Protein AF-X1EY17-F1 (afdb_monomer_lite)

InterPro domains:
  IPR037066 TonB-dependent receptor, plug domain superfamily [G3DSA:2.170.130.10] (26-79)

Secondary structure (DSSP, 8-state):
--HHHHHHHHHHHHHHHHTT--------------PPPEE-TTTSS-EEGGG-SS------HHHHHHHT-SSHHHHTTT-

pLDDT: mean 81.42, std 16.68, range [44.84, 97.44]

Sequence (79 aa):
MSLFSRLLMVTLGLVLIFSGWTEAEENKEESILELEKIVITATRTPHLLKDVPISITVITEKEIEQTGASTVAQALENV

Organism: NCBI:txid412755

Radius of gyration: 28.38 Å; chains: 1; bounding box: 26×80×47 Å

Foldseek 3Di:
DDPVVVVVVVVVVVVVVVVVPPPPPPPPPVVVVPPFDWDCVQPVDTDGPVPDPDDDDDQDPVNCVVQVDPDPVSSPPVD

Structure (mmCIF, N/CA/C/O backbone):
data_AF-X1EY17-F1
#
_entry.id   AF-X1EY17-F1
#
loop_
_atom_site.group_PDB
_atom_site.id
_atom_site.type_symbol
_atom_site.label_atom_id
_atom_site.label_alt_id
_atom_site.label_comp_id
_atom_site.label_asym_id
_atom_site.label_entity_id
_atom_site.label_seq_id
_atom_site.pdbx_PDB_ins_code
_atom_site.Cartn_x
_atom_site.Cartn_y
_atom_site.Cartn_z
_atom_site.occupancy
_atom_site.B_iso_or_equiv
_atom_site.auth_seq_id
_atom_site.auth_comp_id
_atom_site.auth_asym_id
_atom_site.auth_atom_id
_atom_site.pdbx_PDB_model_num
ATOM 1 N N . MET A 1 1 ? 7.003 69.289 26.006 1.00 58.75 1 MET A N 1
ATOM 2 C CA . MET A 1 1 ? 6.783 67.827 25.973 1.00 58.75 1 MET A CA 1
ATOM 3 C C . MET A 1 1 ? 7.593 67.218 27.108 1.00 58.75 1 MET A C 1
ATOM 5 O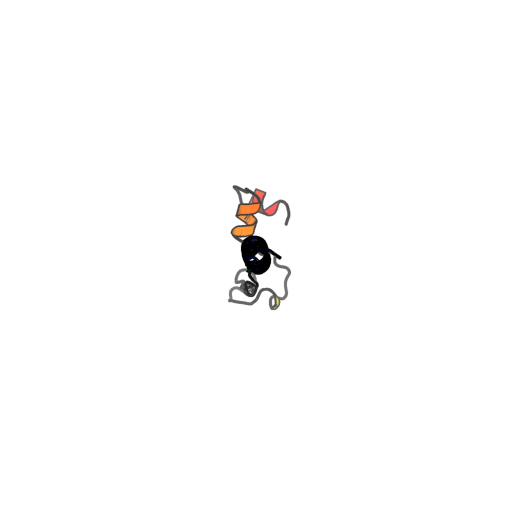 O . MET A 1 1 ? 8.815 67.295 27.046 1.00 58.75 1 MET A O 1
ATOM 9 N N . SER A 1 2 ? 6.955 66.757 28.187 1.00 68.81 2 SER A N 1
ATOM 10 C CA . SER A 1 2 ? 7.670 66.252 29.370 1.00 68.81 2 SER A CA 1
ATOM 11 C C . SER A 1 2 ? 8.555 65.055 28.995 1.00 68.81 2 SER A C 1
ATOM 13 O O . SER A 1 2 ? 8.173 64.237 28.157 1.00 68.81 2 SER A O 1
ATOM 15 N N . LEU A 1 3 ? 9.748 64.952 29.596 1.00 72.19 3 LEU A N 1
ATOM 16 C CA . LEU A 1 3 ? 10.685 63.836 29.369 1.00 72.19 3 LEU A CA 1
ATOM 17 C C . LEU A 1 3 ? 10.014 62.466 29.561 1.00 72.19 3 LEU A C 1
ATOM 19 O O . LEU A 1 3 ? 10.313 61.524 28.834 1.00 72.19 3 LEU A O 1
ATOM 23 N N . PHE A 1 4 ? 9.042 62.398 30.471 1.00 76.31 4 PHE A N 1
ATOM 24 C CA . PHE A 1 4 ? 8.232 61.214 30.734 1.00 76.31 4 PHE A CA 1
ATOM 25 C C . PHE A 1 4 ? 7.413 60.755 29.515 1.00 76.31 4 PHE A C 1
ATOM 27 O O . PHE A 1 4 ? 7.385 59.571 29.193 1.00 76.31 4 PHE A O 1
ATOM 34 N N . SER A 1 5 ? 6.811 61.693 28.775 1.00 70.38 5 SER A N 1
ATOM 35 C CA . SER A 1 5 ? 6.045 61.387 27.559 1.00 70.38 5 SER A CA 1
ATOM 36 C C . SER A 1 5 ? 6.941 60.885 26.423 1.00 70.38 5 SER A C 1
ATOM 38 O O . SER A 1 5 ? 6.523 60.029 25.649 1.00 70.38 5 SER A O 1
ATOM 40 N N . ARG A 1 6 ? 8.193 61.359 26.356 1.00 77.38 6 ARG A N 1
ATOM 41 C CA . ARG A 1 6 ? 9.182 60.870 25.382 1.00 77.38 6 ARG A CA 1
ATOM 42 C C . ARG A 1 6 ? 9.635 59.447 25.705 1.00 77.38 6 ARG A C 1
ATOM 44 O O . ARG A 1 6 ? 9.727 58.632 24.796 1.00 77.38 6 ARG A O 1
ATOM 51 N N . LEU A 1 7 ? 9.859 59.139 26.985 1.00 82.12 7 LEU A N 1
ATOM 52 C CA . LEU A 1 7 ? 10.245 57.798 27.431 1.00 82.12 7 LEU A CA 1
ATOM 53 C C . LEU A 1 7 ? 9.145 56.766 27.131 1.00 82.12 7 LEU A C 1
ATOM 55 O O . LEU A 1 7 ? 9.439 55.698 26.606 1.00 82.12 7 LEU A O 1
ATOM 59 N N . LEU A 1 8 ? 7.880 57.123 27.382 1.00 82.38 8 LEU A N 1
ATOM 60 C CA . LEU A 1 8 ? 6.723 56.260 27.125 1.00 82.38 8 LEU A CA 1
ATOM 61 C C . LEU A 1 8 ? 6.502 55.986 25.627 1.00 82.38 8 LEU A C 1
ATOM 63 O O . LEU A 1 8 ? 6.088 54.895 25.248 1.00 82.38 8 LEU A O 1
ATOM 67 N N . MET A 1 9 ? 6.813 56.952 24.758 1.00 80.44 9 MET A N 1
ATOM 68 C CA . MET A 1 9 ? 6.711 56.755 23.308 1.00 80.44 9 MET A CA 1
ATOM 69 C C . MET A 1 9 ? 7.783 55.797 22.770 1.00 80.44 9 MET A C 1
ATOM 71 O O . MET A 1 9 ? 7.503 54.997 21.879 1.00 80.44 9 MET A O 1
ATOM 75 N N . VAL A 1 10 ? 8.997 55.851 23.327 1.00 85.00 10 VAL A N 1
ATOM 76 C CA . VAL A 1 10 ? 10.104 54.968 22.929 1.00 85.00 10 VAL A CA 1
ATOM 77 C C . VAL A 1 10 ? 9.835 53.527 23.355 1.00 85.00 10 VAL A C 1
ATOM 79 O O . VAL A 1 10 ? 10.049 52.610 22.565 1.00 85.00 10 VAL A O 1
ATOM 82 N N . THR A 1 11 ? 9.316 53.312 24.567 1.00 80.75 11 THR A N 1
ATOM 83 C CA . THR A 1 11 ? 8.983 51.962 25.044 1.00 80.75 11 THR A CA 1
ATOM 84 C C . THR A 1 11 ? 7.826 51.345 24.260 1.00 80.75 11 THR A C 1
ATOM 86 O O . THR A 1 11 ? 7.899 50.171 23.907 1.00 80.75 11 THR A O 1
ATOM 89 N N . LEU A 1 12 ? 6.800 52.129 23.911 1.00 81.38 12 LEU A N 1
ATOM 90 C CA . LEU A 1 12 ? 5.680 51.658 23.092 1.00 81.38 12 LEU A CA 1
ATOM 91 C C . LEU A 1 12 ? 6.120 51.278 21.667 1.00 81.38 12 LEU A C 1
ATOM 93 O O . LEU A 1 12 ? 5.680 50.260 21.139 1.00 81.38 12 LEU A O 1
ATOM 97 N N . GLY A 1 13 ? 7.030 52.052 21.067 1.00 79.12 13 GLY A N 1
ATOM 98 C CA . GLY A 1 13 ? 7.615 51.721 19.764 1.00 79.12 13 GLY A CA 1
ATOM 99 C C . GLY A 1 13 ? 8.419 50.417 19.786 1.00 79.12 13 GLY A C 1
ATOM 100 O O . GLY A 1 13 ? 8.310 49.613 18.866 1.00 79.12 13 GLY A O 1
ATOM 101 N N . LEU A 1 14 ? 9.171 50.163 20.860 1.00 78.38 14 LEU A N 1
ATOM 102 C CA . LEU A 1 14 ?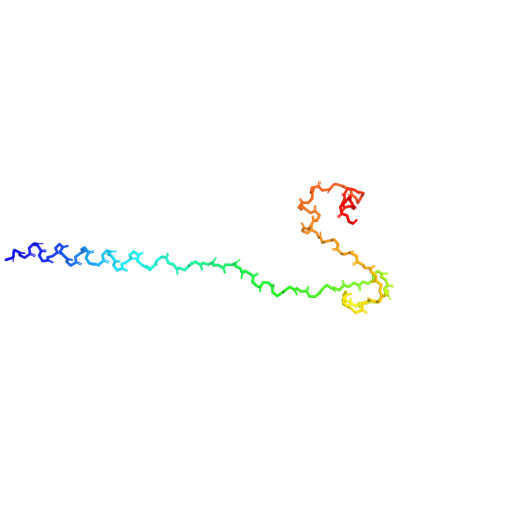 9.955 48.934 21.033 1.00 78.38 14 LEU A CA 1
ATOM 103 C C . LEU A 1 14 ? 9.081 47.676 21.153 1.00 78.38 14 LEU A C 1
ATOM 105 O O . LEU A 1 14 ? 9.431 46.638 20.598 1.00 78.38 14 LEU A O 1
ATOM 109 N N . VAL A 1 15 ? 7.928 47.774 21.821 1.00 78.56 15 VAL A N 1
ATOM 110 C CA . VAL A 1 15 ? 6.972 46.659 21.953 1.00 78.56 15 VAL A CA 1
ATOM 111 C C . VAL A 1 15 ? 6.366 46.272 20.599 1.00 78.56 15 VAL A C 1
ATOM 113 O O . VAL A 1 15 ? 6.251 45.085 20.307 1.00 78.56 15 VAL A O 1
ATOM 116 N N . LEU A 1 16 ? 6.051 47.250 19.742 1.00 71.62 16 LEU A N 1
ATOM 117 C CA . LEU A 1 16 ? 5.502 46.998 18.402 1.00 71.62 16 LEU A CA 1
ATOM 118 C C . LEU A 1 16 ? 6.520 46.359 17.446 1.00 71.62 16 LEU A C 1
ATOM 120 O O . LEU A 1 16 ? 6.141 45.577 16.577 1.00 71.62 16 LEU A O 1
ATOM 124 N N . ILE A 1 17 ? 7.810 46.666 17.613 1.00 72.88 17 ILE A N 1
ATOM 125 C CA . ILE A 1 17 ? 8.874 46.043 16.818 1.00 72.88 17 ILE A CA 1
ATOM 126 C C . ILE A 1 17 ? 9.065 44.583 17.239 1.00 72.88 17 ILE A C 1
ATOM 128 O O . ILE A 1 17 ? 9.304 43.755 16.373 1.00 72.88 17 ILE A O 1
ATOM 132 N N . PHE A 1 18 ? 8.917 44.244 18.526 1.00 63.34 18 PHE A N 1
ATOM 133 C CA . PHE A 1 18 ? 9.079 42.870 19.023 1.00 63.34 18 PHE A CA 1
ATOM 134 C C . PHE A 1 18 ? 7.916 41.931 18.664 1.00 63.34 18 PHE A C 1
ATOM 136 O O . PHE A 1 18 ? 8.150 40.743 18.457 1.00 63.34 18 PHE A O 1
ATOM 143 N N . SER A 1 19 ? 6.682 42.431 18.523 1.00 62.28 19 SER A N 1
ATOM 144 C CA . SER A 1 19 ? 5.518 41.601 18.164 1.00 62.28 19 SER A CA 1
ATOM 145 C C . SER A 1 19 ? 5.543 41.040 16.734 1.00 62.28 19 SER A C 1
ATOM 147 O O . SER A 1 19 ? 4.771 40.139 16.434 1.00 62.28 19 SER A O 1
ATOM 149 N N . GLY A 1 20 ? 6.418 41.549 15.858 1.00 60.34 20 GLY A N 1
ATOM 150 C CA . GLY A 1 20 ? 6.574 41.062 14.480 1.00 60.34 20 GLY A CA 1
ATOM 151 C C . GLY A 1 20 ? 7.591 39.927 14.294 1.00 60.34 20 GLY A C 1
ATOM 152 O O . GLY A 1 20 ? 7.783 39.485 13.168 1.00 60.34 20 GLY A O 1
ATOM 153 N N . TRP A 1 21 ? 8.259 39.465 15.360 1.00 58.62 21 TRP A N 1
ATOM 154 C CA . TRP A 1 21 ? 9.304 38.422 15.296 1.00 58.62 21 TRP A CA 1
ATOM 155 C C . TRP A 1 21 ? 8.844 37.090 15.895 1.00 58.62 21 TRP A C 1
ATOM 157 O O . TRP A 1 21 ? 9.631 36.348 16.476 1.00 58.62 21 TRP A O 1
ATOM 167 N N . THR A 1 22 ? 7.557 36.788 15.772 1.00 61.38 22 THR A N 1
ATOM 168 C CA . THR A 1 22 ? 6.999 35.465 16.064 1.00 61.38 22 THR A CA 1
ATOM 169 C C . THR A 1 22 ? 6.365 34.912 14.796 1.00 61.38 22 THR A C 1
ATOM 171 O O . THR A 1 22 ? 5.183 34.623 14.763 1.00 61.38 22 THR A O 1
ATOM 174 N N . GLU A 1 23 ? 7.166 34.793 13.742 1.00 56.28 23 GLU A N 1
ATOM 175 C CA . GLU A 1 23 ? 6.783 34.048 12.543 1.00 56.28 23 GLU A CA 1
ATOM 176 C C . GLU A 1 23 ? 8.023 33.316 12.013 1.00 56.28 23 GLU A C 1
ATOM 178 O O . GLU A 1 23 ? 8.571 33.597 10.951 1.00 56.28 23 GLU A O 1
ATOM 183 N N . ALA A 1 24 ? 8.529 32.394 12.829 1.00 49.53 24 ALA A N 1
ATOM 184 C CA . ALA A 1 24 ? 9.131 31.184 12.292 1.00 49.53 24 ALA A CA 1
ATOM 185 C C . ALA A 1 24 ? 8.023 30.136 12.338 1.00 49.53 24 ALA A C 1
ATOM 187 O O . ALA A 1 24 ? 8.012 29.254 13.196 1.00 49.53 24 ALA A O 1
ATOM 188 N N . GLU A 1 25 ? 7.030 30.326 11.469 1.00 51.34 25 GLU A N 1
ATOM 189 C CA . GLU A 1 25 ? 6.073 29.293 11.122 1.00 51.34 25 GLU A CA 1
ATOM 190 C C . GLU A 1 25 ? 6.920 28.157 10.546 1.00 51.34 25 GLU A C 1
ATOM 192 O O . GLU A 1 25 ? 7.378 28.193 9.403 1.00 51.34 25 GLU A O 1
ATOM 197 N N . GLU A 1 26 ? 7.257 27.196 11.404 1.00 48.00 26 GLU A N 1
ATOM 198 C CA . GLU A 1 26 ? 7.781 25.902 11.008 1.00 48.00 26 GLU A CA 1
ATOM 199 C C . GLU A 1 26 ? 6.643 25.216 10.249 1.00 48.00 26 GLU A C 1
ATOM 201 O O . GLU A 1 26 ? 5.964 24.326 10.756 1.00 48.00 26 GLU A O 1
ATOM 206 N N . A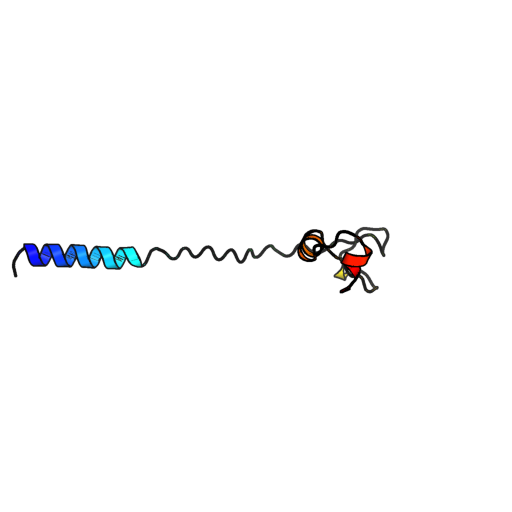SN A 1 27 ? 6.405 25.672 9.018 1.00 46.62 27 ASN A N 1
ATOM 207 C CA . ASN A 1 27 ? 5.688 24.921 8.019 1.00 46.62 27 ASN A CA 1
ATOM 208 C C . ASN A 1 27 ? 6.607 23.749 7.659 1.00 46.62 27 ASN A C 1
ATOM 210 O O . ASN A 1 27 ? 7.287 23.724 6.637 1.00 46.62 27 ASN A O 1
ATOM 214 N N . LYS A 1 28 ? 6.638 22.772 8.568 1.00 44.84 28 LYS A N 1
ATOM 215 C CA . LYS A 1 28 ? 6.880 21.365 8.286 1.00 44.84 28 LYS A CA 1
ATOM 216 C C . LYS A 1 28 ? 5.725 20.851 7.413 1.00 44.84 28 LYS A C 1
ATOM 218 O O . LYS A 1 28 ? 5.148 19.803 7.675 1.00 44.84 28 LYS A O 1
ATOM 223 N N . GLU A 1 29 ? 5.464 21.496 6.281 1.00 46.31 29 GLU A N 1
ATOM 224 C CA . GLU A 1 29 ? 5.394 20.759 5.032 1.00 46.31 29 GLU A CA 1
ATOM 225 C C . GLU A 1 29 ? 6.794 20.202 4.835 1.00 46.31 29 GLU A C 1
ATOM 227 O O . GLU A 1 29 ? 7.659 20.702 4.117 1.00 46.31 29 GLU A O 1
ATOM 232 N N . GLU A 1 30 ? 7.019 19.161 5.623 1.00 48.25 30 GLU A N 1
ATOM 233 C CA . GLU A 1 30 ? 7.924 18.085 5.387 1.00 48.25 30 GLU A CA 1
ATOM 234 C C . GLU A 1 30 ? 7.666 17.703 3.927 1.00 48.25 30 GLU A C 1
ATOM 236 O O . GLU A 1 30 ? 6.836 16.858 3.600 1.00 48.25 30 GLU A O 1
ATOM 241 N N . SER A 1 31 ? 8.384 18.365 3.018 1.00 49.16 31 SER A N 1
ATOM 242 C CA . SER A 1 31 ? 8.771 17.798 1.739 1.00 49.16 31 SER A CA 1
ATOM 243 C C . SER A 1 31 ? 9.688 16.626 2.070 1.00 49.16 31 SER A C 1
ATOM 245 O O . SER A 1 31 ? 10.884 16.609 1.792 1.00 49.16 31 SER A O 1
ATOM 247 N N . ILE A 1 32 ? 9.117 15.630 2.750 1.00 53.59 32 ILE A N 1
ATOM 248 C CA . ILE A 1 32 ? 9.594 14.271 2.728 1.00 53.59 32 ILE A CA 1
ATOM 249 C C . ILE A 1 32 ? 9.611 14.002 1.239 1.00 53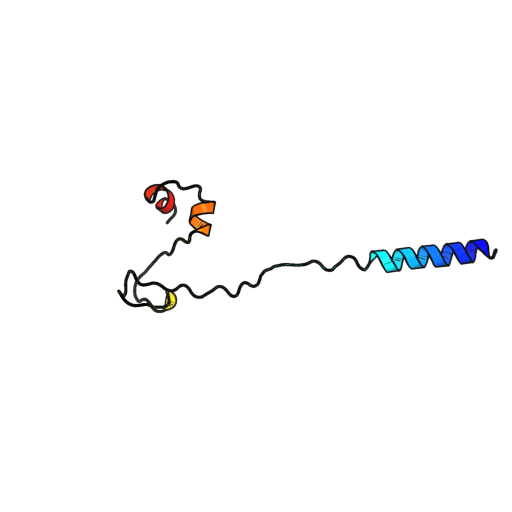.59 32 ILE A C 1
ATOM 251 O O . ILE A 1 32 ? 8.560 13.926 0.605 1.00 53.59 32 ILE A O 1
ATOM 255 N N . LEU A 1 33 ? 10.805 14.003 0.659 1.00 54.00 33 LEU A N 1
ATOM 256 C CA . LEU A 1 33 ? 11.026 13.478 -0.672 1.00 54.00 33 LEU A CA 1
ATOM 257 C C . LEU A 1 33 ? 10.320 12.121 -0.669 1.00 54.00 33 LEU A C 1
ATOM 259 O O . LEU A 1 33 ? 10.773 11.219 0.037 1.00 54.00 33 LEU A O 1
ATOM 263 N N . GLU A 1 34 ? 9.155 12.024 -1.321 1.00 66.81 34 GLU A N 1
ATOM 264 C CA . GLU A 1 34 ? 8.375 10.791 -1.338 1.00 66.81 34 GLU A CA 1
ATOM 265 C C . GLU A 1 34 ? 9.299 9.709 -1.881 1.00 66.81 34 GLU A C 1
ATOM 267 O O . GLU A 1 34 ? 9.710 9.740 -3.043 1.00 66.81 34 GLU A O 1
ATOM 272 N N . LEU A 1 35 ? 9.710 8.799 -0.999 1.00 75.94 35 LEU A N 1
ATOM 273 C CA . LEU A 1 35 ? 10.618 7.735 -1.379 1.00 75.94 35 LEU A CA 1
ATOM 274 C C . LEU A 1 35 ? 9.914 6.881 -2.427 1.00 75.94 35 LEU A C 1
ATOM 276 O O . LEU A 1 35 ? 8.776 6.442 -2.234 1.00 75.94 35 LEU A O 1
ATOM 280 N N . GLU A 1 36 ? 10.600 6.642 -3.542 1.00 83.25 36 GLU A N 1
ATOM 281 C CA . GLU A 1 36 ? 10.048 5.805 -4.595 1.00 83.25 36 GLU A CA 1
ATOM 282 C C . GLU A 1 36 ? 9.788 4.393 -4.047 1.00 83.25 36 GLU A C 1
ATOM 284 O O . GLU A 1 36 ? 10.663 3.754 -3.456 1.00 83.25 36 GLU A O 1
ATOM 289 N N . LYS A 1 37 ? 8.558 3.900 -4.226 1.00 90.88 37 LYS A N 1
ATOM 290 C CA . LYS A 1 37 ? 8.135 2.596 -3.704 1.00 90.88 37 LYS A CA 1
ATOM 291 C C . LYS A 1 37 ? 8.825 1.472 -4.487 1.00 90.88 37 LYS A C 1
ATOM 293 O O . LYS A 1 37 ? 8.702 1.406 -5.711 1.00 90.88 37 LYS A O 1
ATOM 298 N N . ILE A 1 38 ? 9.496 0.561 -3.780 1.00 94.62 38 ILE A N 1
ATOM 299 C CA . ILE A 1 38 ? 10.095 -0.659 -4.347 1.00 94.62 38 ILE A CA 1
ATOM 300 C C . ILE A 1 38 ? 9.164 -1.845 -4.083 1.00 94.62 38 ILE A C 1
ATOM 302 O O . ILE A 1 38 ? 8.686 -2.033 -2.966 1.00 94.62 38 ILE A O 1
ATOM 306 N N . VAL A 1 39 ? 8.936 -2.670 -5.103 1.00 95.25 39 VAL A N 1
ATOM 307 C CA . VAL A 1 39 ? 8.111 -3.881 -5.035 1.00 95.25 39 VAL A CA 1
ATOM 308 C C . VAL A 1 39 ? 8.873 -5.106 -5.540 1.00 95.25 39 VAL A C 1
ATOM 310 O O . VAL A 1 39 ? 9.781 -5.002 -6.362 1.00 95.25 39 VAL A O 1
ATOM 313 N N . ILE A 1 40 ? 8.503 -6.283 -5.022 1.00 96.69 40 ILE A N 1
ATOM 314 C CA . ILE A 1 40 ? 9.118 -7.580 -5.373 1.00 96.69 40 ILE A CA 1
ATOM 315 C C . ILE A 1 40 ? 8.053 -8.630 -5.747 1.00 96.69 40 ILE A C 1
ATOM 317 O O . ILE A 1 40 ? 8.357 -9.612 -6.416 1.00 96.69 40 ILE A O 1
ATOM 321 N N . THR A 1 41 ? 6.786 -8.437 -5.363 1.00 95.25 41 THR A N 1
ATOM 322 C CA . THR A 1 41 ? 5.728 -9.460 -5.475 1.00 95.25 41 THR A CA 1
ATOM 323 C C . THR A 1 41 ? 5.471 -9.925 -6.911 1.00 95.25 41 THR A C 1
ATOM 325 O O . THR A 1 41 ? 5.409 -11.125 -7.165 1.00 95.25 41 THR A O 1
ATOM 328 N N . ALA A 1 42 ? 5.337 -8.990 -7.854 1.00 92.75 42 ALA A N 1
ATOM 329 C CA . ALA A 1 42 ? 5.001 -9.298 -9.245 1.00 92.75 42 ALA A CA 1
ATOM 330 C C . ALA A 1 42 ? 6.207 -9.764 -10.072 1.00 92.75 42 ALA A C 1
ATOM 332 O O . ALA A 1 42 ? 6.094 -10.630 -10.934 1.00 92.75 42 ALA A O 1
ATOM 333 N N . THR A 1 43 ? 7.367 -9.173 -9.808 1.00 93.69 43 THR A N 1
ATOM 334 C CA . THR A 1 43 ? 8.593 -9.325 -10.599 1.00 93.69 43 THR A CA 1
ATOM 335 C C . THR A 1 43 ? 9.528 -10.392 -10.040 1.00 93.69 43 THR A C 1
ATOM 337 O O . THR A 1 43 ? 10.414 -10.859 -10.746 1.00 93.69 43 THR A O 1
ATOM 340 N N . ARG A 1 44 ? 9.348 -10.794 -8.772 1.00 95.12 44 ARG A N 1
ATOM 341 C CA . ARG A 1 44 ? 10.254 -11.665 -7.992 1.00 95.12 44 ARG A CA 1
ATOM 342 C C . ARG A 1 44 ? 11.677 -11.108 -7.832 1.00 95.12 44 ARG A C 1
ATOM 344 O O . ARG A 1 44 ? 12.543 -11.780 -7.279 1.00 95.12 44 ARG A O 1
ATOM 351 N N . THR A 1 45 ? 11.901 -9.880 -8.282 1.00 96.12 45 THR A N 1
ATOM 352 C CA . THR A 1 45 ? 13.130 -9.087 -8.197 1.00 96.12 45 THR A CA 1
ATOM 353 C C . 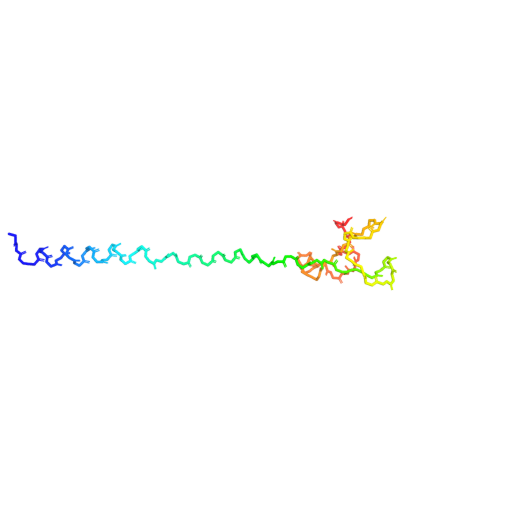THR A 1 45 ? 12.762 -7.662 -7.775 1.00 96.12 45 THR A C 1
ATOM 355 O O . THR A 1 45 ? 11.631 -7.244 -8.026 1.00 96.12 45 THR A O 1
ATOM 358 N N . PRO A 1 46 ? 13.659 -6.893 -7.137 1.00 96.44 46 PRO A N 1
ATOM 359 C CA . PRO A 1 46 ? 13.370 -5.506 -6.781 1.00 96.44 46 PRO A CA 1
ATOM 360 C C . PRO A 1 46 ? 13.153 -4.644 -8.026 1.00 96.44 46 PRO A C 1
ATOM 362 O O . PRO A 1 46 ? 14.034 -4.564 -8.879 1.00 96.44 46 PRO A O 1
ATOM 365 N N . HIS A 1 47 ? 11.997 -3.991 -8.111 1.00 96.06 47 HIS A N 1
ATOM 366 C CA . HIS A 1 47 ? 11.683 -2.989 -9.129 1.00 96.06 47 HIS A CA 1
ATOM 367 C C . HIS A 1 47 ? 10.955 -1.807 -8.496 1.00 96.06 47 HIS A C 1
ATOM 369 O O . HIS A 1 47 ? 10.250 -1.965 -7.499 1.00 96.06 47 HIS A O 1
ATOM 375 N N . LEU A 1 48 ? 11.106 -0.620 -9.081 1.00 95.50 48 LEU A N 1
ATOM 376 C CA . LEU A 1 48 ? 10.286 0.528 -8.706 1.00 95.50 48 LEU A CA 1
ATOM 377 C C . LEU A 1 48 ? 8.850 0.263 -9.155 1.00 95.50 48 LEU A C 1
ATOM 379 O O . LEU A 1 48 ? 8.631 -0.290 -10.231 1.00 95.50 48 LEU A O 1
ATOM 383 N N . LEU A 1 49 ? 7.869 0.682 -8.356 1.00 94.38 49 LEU A N 1
ATOM 384 C CA . LEU A 1 49 ? 6.450 0.464 -8.653 1.00 94.38 49 LEU A CA 1
ATOM 385 C C . LEU A 1 49 ? 6.066 0.969 -10.057 1.00 94.38 49 LEU A C 1
ATOM 387 O O . LEU A 1 49 ? 5.315 0.303 -10.762 1.00 94.38 49 LEU A O 1
ATOM 391 N N . LYS A 1 50 ? 6.639 2.105 -10.481 1.00 92.56 50 LYS A N 1
ATOM 392 C CA . LYS A 1 50 ? 6.424 2.724 -11.803 1.00 92.56 50 LYS A CA 1
ATOM 393 C C . LYS A 1 50 ? 6.956 1.904 -12.989 1.00 92.56 50 LYS A C 1
ATOM 395 O O . LYS A 1 50 ? 6.509 2.121 -14.109 1.00 92.56 50 LYS A O 1
ATOM 400 N N . ASP A 1 51 ? 7.885 0.980 -12.749 1.00 94.81 51 ASP A N 1
ATOM 401 C CA . ASP A 1 51 ? 8.542 0.187 -13.795 1.00 94.81 51 ASP A CA 1
ATOM 402 C C . ASP A 1 51 ? 7.873 -1.183 -14.004 1.00 94.81 51 ASP A C 1
ATOM 404 O O . ASP A 1 51 ? 8.268 -1.947 -14.888 1.00 94.81 51 ASP A O 1
ATOM 408 N N . VAL A 1 52 ? 6.875 -1.535 -13.184 1.00 95.75 52 VAL A N 1
ATOM 409 C CA . VAL A 1 52 ? 6.211 -2.839 -13.258 1.00 95.75 52 VAL A CA 1
ATOM 410 C C . VAL A 1 52 ? 5.077 -2.809 -14.296 1.00 95.75 52 VAL A C 1
ATOM 412 O O . VAL A 1 52 ? 4.204 -1.948 -14.218 1.00 95.75 52 VAL A O 1
ATOM 415 N N . PRO A 1 53 ? 5.012 -3.761 -15.252 1.00 94.56 53 PRO A N 1
ATOM 416 C CA . PRO A 1 53 ? 4.065 -3.715 -16.374 1.00 94.56 53 PRO A CA 1
ATOM 417 C C . PRO A 1 53 ? 2.650 -4.220 -16.034 1.00 94.56 53 PRO A C 1
ATOM 419 O O . PRO A 1 53 ? 1.885 -4.565 -16.934 1.00 94.56 53 PRO A O 1
ATOM 422 N N . ILE A 1 54 ? 2.302 -4.319 -14.750 1.00 94.00 54 ILE A N 1
ATOM 423 C CA . ILE A 1 54 ? 0.984 -4.761 -14.279 1.00 94.00 54 ILE A CA 1
ATOM 424 C C . ILE A 1 54 ? 0.478 -3.823 -13.181 1.00 94.00 54 ILE A C 1
ATOM 426 O O . ILE A 1 54 ? 1.271 -3.181 -12.498 1.00 94.00 54 ILE A O 1
ATOM 430 N N . SER A 1 55 ? -0.842 -3.756 -12.996 1.00 93.62 55 SER A N 1
ATOM 431 C CA . SER A 1 55 ? -1.452 -2.950 -11.933 1.00 93.62 55 SER A CA 1
ATOM 432 C C . SER A 1 55 ? -1.165 -3.554 -10.555 1.00 93.62 55 SER A C 1
ATOM 434 O O . SER A 1 55 ? -1.343 -4.756 -10.348 1.00 93.62 55 SER A O 1
ATOM 436 N N . ILE A 1 56 ? -0.694 -2.718 -9.627 1.00 93.44 56 ILE A N 1
ATOM 437 C CA . ILE A 1 56 ? -0.334 -3.092 -8.257 1.00 93.44 56 ILE A CA 1
ATOM 438 C C . ILE A 1 56 ? -0.773 -1.967 -7.324 1.00 93.44 56 ILE A C 1
ATOM 440 O O . ILE A 1 56 ? -0.410 -0.811 -7.541 1.00 93.44 56 ILE A O 1
ATOM 444 N N . THR A 1 57 ? -1.467 -2.324 -6.246 1.00 94.12 57 THR A N 1
ATOM 445 C CA . THR A 1 57 ? -1.723 -1.424 -5.118 1.00 94.12 57 THR A CA 1
ATOM 446 C C . THR A 1 57 ? -0.777 -1.769 -3.975 1.00 94.12 57 THR A C 1
ATOM 448 O O . THR A 1 57 ? -0.639 -2.933 -3.598 1.00 94.12 57 THR A O 1
ATOM 451 N N . VAL A 1 58 ? -0.109 -0.755 -3.427 1.00 94.06 58 VAL A N 1
ATOM 452 C CA . VAL A 1 58 ? 0.739 -0.883 -2.237 1.00 94.06 58 VAL A CA 1
ATOM 453 C C . VAL A 1 58 ? 0.036 -0.170 -1.098 1.00 94.06 58 VAL A C 1
ATOM 455 O O . VAL A 1 58 ? -0.116 1.046 -1.167 1.00 94.06 58 VAL A O 1
ATOM 458 N N . ILE A 1 59 ? -0.347 -0.931 -0.075 1.00 94.00 59 ILE A N 1
ATOM 459 C CA . ILE A 1 59 ? -0.894 -0.413 1.179 1.00 94.00 59 ILE A CA 1
ATOM 460 C C . ILE A 1 59 ? 0.240 -0.429 2.203 1.00 94.00 59 ILE A C 1
ATOM 462 O O . ILE A 1 59 ? 0.804 -1.480 2.510 1.00 94.00 59 ILE A O 1
ATOM 466 N N . THR A 1 60 ? 0.621 0.749 2.666 1.00 93.69 60 THR A N 1
ATOM 467 C CA . THR A 1 60 ? 1.704 0.982 3.621 1.00 93.69 60 THR A CA 1
ATOM 468 C C . THR A 1 60 ? 1.236 0.768 5.055 1.00 93.69 60 THR A C 1
ATOM 470 O O . THR A 1 60 ? 0.045 0.811 5.351 1.00 93.69 60 THR A O 1
ATOM 473 N N . GLU A 1 61 ? 2.184 0.588 5.973 1.00 93.62 61 GLU A N 1
ATOM 474 C CA . GLU A 1 61 ? 1.907 0.515 7.412 1.00 93.62 61 GLU A CA 1
ATOM 475 C C . GLU A 1 61 ? 1.084 1.718 7.897 1.00 93.62 61 GLU A C 1
ATOM 477 O O . GLU A 1 61 ? 0.041 1.533 8.516 1.00 93.62 61 GLU A O 1
ATOM 482 N N . LYS A 1 62 ? 1.482 2.938 7.513 1.00 92.31 62 LYS A N 1
ATOM 483 C CA . LYS A 1 62 ? 0.772 4.175 7.868 1.00 92.31 62 LYS A CA 1
ATOM 484 C C . LYS A 1 62 ? -0.676 4.185 7.368 1.00 92.31 62 LYS A C 1
ATOM 486 O O . LYS A 1 62 ? -1.568 4.606 8.097 1.00 92.31 62 LYS A O 1
ATOM 491 N N . GLU A 1 63 ? -0.918 3.726 6.141 1.00 93.38 63 GLU A N 1
ATOM 492 C CA . GLU A 1 63 ? -2.277 3.621 5.591 1.00 93.38 63 GLU A CA 1
ATOM 493 C C . GLU A 1 63 ? -3.103 2.581 6.365 1.00 93.38 63 GLU A C 1
ATOM 495 O O . GLU A 1 63 ? -4.258 2.840 6.691 1.00 93.38 63 GLU A O 1
ATOM 500 N N . ILE A 1 64 ? -2.513 1.441 6.746 1.00 95.19 64 ILE A N 1
ATOM 501 C CA . ILE A 1 64 ? -3.190 0.426 7.572 1.00 95.19 64 ILE A CA 1
ATOM 502 C C . ILE A 1 64 ? -3.545 0.998 8.950 1.00 95.19 64 ILE A C 1
ATOM 504 O O . ILE A 1 64 ? -4.692 0.870 9.380 1.00 95.19 64 ILE A O 1
ATOM 508 N N . GLU A 1 65 ? -2.614 1.673 9.624 1.00 94.50 65 GLU A N 1
ATOM 509 C CA . GLU A 1 65 ? -2.856 2.297 10.933 1.00 94.50 65 GLU A CA 1
ATOM 510 C C . GLU A 1 65 ? -4.005 3.312 10.886 1.00 94.50 65 GLU A C 1
ATOM 512 O O . GLU A 1 65 ? -4.850 3.339 11.780 1.00 94.50 65 GLU A O 1
ATOM 517 N N . GLN A 1 66 ? -4.087 4.101 9.810 1.00 94.69 66 GLN A N 1
ATOM 518 C CA . GLN A 1 66 ? -5.160 5.076 9.599 1.00 94.69 66 GLN A CA 1
ATOM 519 C C . GLN A 1 66 ? -6.536 4.428 9.393 1.00 94.69 66 GLN A C 1
ATOM 521 O O . GLN A 1 66 ? -7.550 5.039 9.728 1.00 94.69 66 GLN A O 1
ATOM 526 N N . THR A 1 67 ? -6.591 3.198 8.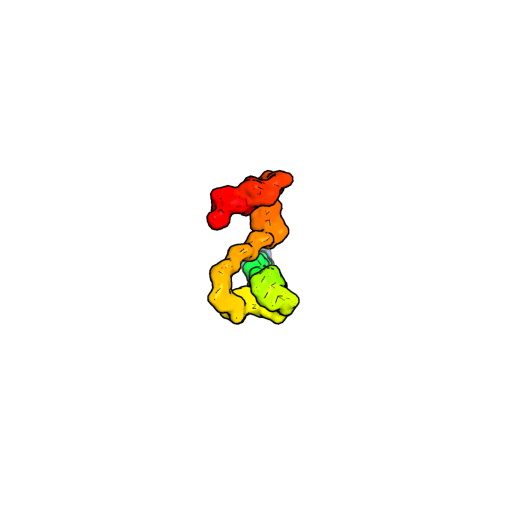870 1.00 93.56 67 THR A N 1
ATOM 527 C CA . THR A 1 67 ? -7.858 2.471 8.661 1.00 93.56 67 THR A CA 1
ATOM 528 C C . THR A 1 67 ? -8.407 1.820 9.933 1.00 93.56 67 THR A C 1
ATOM 530 O O . THR A 1 67 ? -9.588 1.486 9.981 1.00 93.56 67 THR A O 1
ATOM 533 N N . GLY A 1 68 ? -7.574 1.596 10.958 1.00 94.69 68 GLY A N 1
ATOM 534 C CA . GLY A 1 68 ? -7.954 0.815 12.143 1.00 94.69 68 GLY A CA 1
ATOM 535 C C . GLY A 1 68 ? -8.197 -0.678 11.861 1.00 94.69 68 GLY A C 1
ATOM 536 O O . GLY A 1 68 ? -8.764 -1.381 12.702 1.00 94.69 68 GLY A O 1
ATOM 537 N N . ALA A 1 69 ? -7.791 -1.176 10.688 1.00 96.25 69 ALA A N 1
ATOM 538 C CA . ALA A 1 69 ? -7.978 -2.566 10.301 1.00 96.25 69 ALA A CA 1
ATOM 539 C C . ALA A 1 69 ? -7.186 -3.519 11.212 1.00 96.25 69 ALA A C 1
ATOM 541 O O . ALA A 1 69 ? -5.996 -3.346 11.455 1.00 96.25 69 ALA A O 1
ATOM 542 N N . SER A 1 70 ? -7.844 -4.581 11.678 1.00 96.12 70 SER A N 1
ATOM 543 C CA . SER A 1 70 ? -7.227 -5.652 12.481 1.00 96.12 70 SER A CA 1
ATOM 544 C C . SER A 1 70 ? -6.985 -6.938 11.684 1.00 96.12 70 SER A C 1
ATOM 546 O O . SER A 1 70 ? -6.422 -7.904 12.195 1.00 96.12 70 SER A O 1
ATOM 548 N N . THR A 1 71 ? -7.444 -6.985 10.432 1.00 97.44 71 THR A N 1
ATOM 549 C CA . THR A 1 71 ? -7.265 -8.131 9.535 1.00 97.44 71 THR A CA 1
ATOM 550 C C . THR A 1 71 ? -6.948 -7.655 8.126 1.00 97.44 71 THR A C 1
ATOM 552 O O . THR A 1 71 ? -7.333 -6.556 7.730 1.00 97.44 71 THR A O 1
ATOM 555 N N . VAL A 1 72 ? -6.312 -8.523 7.336 1.00 95.75 72 VAL A N 1
ATOM 556 C CA . VAL A 1 72 ? -6.038 -8.246 5.918 1.00 95.75 72 VAL A CA 1
ATOM 557 C C . VAL A 1 72 ? -7.333 -7.983 5.145 1.00 95.75 72 VAL A C 1
ATOM 559 O O . VAL A 1 72 ? -7.367 -7.087 4.317 1.00 95.75 72 VAL A O 1
ATOM 562 N N . ALA A 1 73 ? -8.417 -8.706 5.445 1.00 97.38 73 ALA A N 1
ATOM 563 C CA . ALA A 1 73 ? -9.704 -8.496 4.780 1.00 97.38 73 ALA A CA 1
ATOM 564 C C . ALA A 1 73 ? -10.259 -7.078 5.009 1.00 97.38 73 ALA A C 1
ATOM 566 O O . ALA A 1 73 ? -10.721 -6.456 4.061 1.00 97.38 73 ALA A O 1
ATOM 567 N N . GLN A 1 74 ? -10.157 -6.554 6.236 1.00 96.94 74 GLN A N 1
ATOM 568 C CA . GLN A 1 74 ? -10.563 -5.178 6.558 1.00 96.94 74 GLN A CA 1
ATOM 569 C C . GLN A 1 74 ? -9.664 -4.144 5.871 1.00 96.94 74 GLN A C 1
ATOM 571 O O . GLN A 1 74 ? -10.154 -3.159 5.332 1.00 96.94 74 GLN A O 1
ATOM 576 N N . ALA A 1 75 ? -8.350 -4.386 5.831 1.00 95.62 75 ALA A N 1
ATOM 577 C CA . ALA A 1 75 ? -7.411 -3.490 5.154 1.00 95.62 75 ALA A CA 1
ATOM 578 C C . ALA A 1 75 ? -7.650 -3.412 3.632 1.00 95.62 75 ALA A C 1
ATOM 580 O O . ALA A 1 75 ? -7.257 -2.438 2.998 1.00 95.62 75 ALA A O 1
ATOM 581 N N . LEU A 1 76 ? -8.297 -4.425 3.047 1.00 96.31 76 LEU A N 1
ATOM 582 C CA . LEU A 1 76 ? -8.602 -4.506 1.617 1.00 96.31 76 LEU A CA 1
ATOM 583 C C . LEU A 1 76 ? -9.986 -3.954 1.239 1.00 96.31 76 LEU A C 1
ATOM 585 O O . LEU A 1 76 ? -10.324 -3.948 0.061 1.00 96.31 76 LEU A O 1
ATOM 589 N N . GLU A 1 77 ? -10.800 -3.505 2.196 1.00 94.50 77 GLU A N 1
ATOM 590 C CA . GLU A 1 77 ? -12.211 -3.166 1.954 1.00 94.50 77 GLU A CA 1
ATOM 591 C C . GLU A 1 77 ? -12.406 -1.946 1.028 1.00 94.50 77 GLU A C 1
ATOM 593 O O . GLU A 1 77 ? -13.431 -1.841 0.359 1.00 94.50 77 GLU A O 1
ATOM 598 N N . ASN A 1 78 ? -11.409 -1.056 0.946 1.00 84.69 78 ASN A N 1
ATOM 599 C CA . ASN A 1 78 ? -11.436 0.178 0.145 1.00 84.69 78 ASN A CA 1
ATOM 600 C C . ASN A 1 78 ? -10.366 0.211 -0.962 1.00 84.69 78 ASN A C 1
ATOM 602 O O . ASN A 1 78 ? -9.929 1.291 -1.366 1.00 84.69 78 ASN A O 1
ATOM 606 N N . VAL A 1 79 ? -9.899 -0.962 -1.393 1.00 85.94 79 VAL A N 1
ATOM 607 C CA . VAL A 1 79 ? -8.823 -1.123 -2.386 1.00 85.94 79 VAL A CA 1
ATOM 608 C C . VAL A 1 79 ? -9.374 -1.322 -3.788 1.00 85.94 79 VAL A C 1
ATOM 610 O O . VAL A 1 79 ? -10.367 -2.068 -3.937 1.00 85.94 79 VAL A O 1
#